Protein AF-A0A820JGH4-F1 (afdb_monomer)

Nearest PDB structures (foldseek):
  3akh-assembly1_A  TM=4.591E-01  e=1.236E-01  Streptomyces avermitilis MA-4680 = NBRC 14893
  3k1u-assembly1_A  TM=4.840E-01  e=1.624E-01  Clostridium acetobutylicum
  7moa-assembly1_E  TM=3.844E-01  e=4.337E-01  Homo sapiens
  6i04-assembly1_A  TM=4.217E-01  e=6.355E-01  Homo sapiens

Foldseek 3Di:
DEQAPQVCFDWDQDQQFTWTANPVVRDIHGDDDPDPARFDAWEDDHQKIKTKGDDDDPVPPPDPLWAIKIWIFGNPDDRDTDDMDTPPLQPGSQKDWLYWYDAPQWIKTWMWHPDPPVLQDIWIKIFTAHPVRSDTPDMDIDPPVDHNPFPWRWYWDAPHNPDIDIDTHGDD

Radius of gyration: 16.29 Å; Cα contacts (8 Å, |Δi|>4): 381; chains: 1; bounding box: 45×35×46 Å

Mean predicted aligned error: 7.43 Å

Structure (mmCIF, N/CA/C/O backbone):
data_AF-A0A820JGH4-F1
#
_entry.id   AF-A0A820JGH4-F1
#
loop_
_atom_site.group_PDB
_atom_site.id
_atom_site.type_symbol
_atom_site.label_atom_id
_atom_site.label_alt_id
_atom_site.label_comp_id
_atom_site.label_asym_id
_atom_site.label_entity_id
_atom_site.label_seq_id
_atom_site.pdbx_PDB_ins_code
_atom_site.Cartn_x
_atom_site.Cartn_y
_atom_site.Cartn_z
_atom_site.occupancy
_atom_site.B_iso_or_equiv
_atom_site.auth_seq_id
_atom_site.auth_comp_id
_atom_site.auth_asym_id
_atom_site.auth_atom_id
_atom_site.pdbx_PDB_model_num
ATOM 1 N N . MET A 1 1 ? -4.879 7.777 0.728 1.00 89.12 1 MET A N 1
ATOM 2 C CA . MET A 1 1 ? -6.059 7.560 1.584 1.00 89.12 1 MET A CA 1
ATOM 3 C C . MET A 1 1 ? -6.454 6.112 1.413 1.00 89.12 1 MET A C 1
ATOM 5 O O . MET A 1 1 ? -6.423 5.653 0.281 1.00 89.12 1 MET A O 1
ATOM 9 N N . CYS A 1 2 ? -6.804 5.424 2.492 1.00 91.75 2 CYS A N 1
ATOM 10 C CA . CYS A 1 2 ? -7.389 4.085 2.448 1.00 91.75 2 CYS A CA 1
ATOM 11 C C . CYS A 1 2 ? -8.454 3.948 3.542 1.00 91.75 2 CYS A C 1
ATOM 13 O O . CYS A 1 2 ? -8.432 4.695 4.521 1.00 91.75 2 CYS A O 1
ATOM 15 N N . TRP A 1 3 ? -9.396 3.027 3.364 1.00 92.88 3 TRP A N 1
ATOM 16 C CA . TRP A 1 3 ? -10.391 2.681 4.378 1.00 92.88 3 TRP A CA 1
ATOM 17 C C . TRP A 1 3 ? -9.837 1.614 5.325 1.00 92.88 3 TRP A C 1
ATOM 19 O O . TRP A 1 3 ? -9.206 0.666 4.864 1.00 92.88 3 TRP A O 1
ATOM 29 N N . SER A 1 4 ? -10.083 1.743 6.630 1.00 92.50 4 SER A N 1
ATOM 30 C CA . SER A 1 4 ? -9.751 0.714 7.615 1.00 92.50 4 SER A CA 1
ATOM 31 C C . SER A 1 4 ? -11.010 0.135 8.241 1.00 92.50 4 SER A C 1
ATOM 33 O O . SER A 1 4 ? -11.617 0.748 9.117 1.00 92.50 4 SER A O 1
ATOM 35 N N . SER A 1 5 ? -11.347 -1.099 7.869 1.00 91.31 5 SER A N 1
ATOM 36 C CA . SER A 1 5 ? -12.457 -1.835 8.486 1.00 91.31 5 SER A CA 1
ATOM 37 C C . SER A 1 5 ? -12.213 -2.132 9.969 1.00 91.31 5 SER A C 1
ATOM 39 O O . SER A 1 5 ? -13.161 -2.214 10.739 1.00 91.31 5 SER A O 1
ATOM 41 N N . ALA A 1 6 ? -10.949 -2.266 10.388 1.00 91.69 6 ALA A N 1
ATOM 42 C CA . ALA A 1 6 ? -10.594 -2.493 11.789 1.00 91.69 6 ALA A CA 1
ATOM 43 C C . ALA A 1 6 ? -10.871 -1.273 12.680 1.00 91.69 6 ALA A C 1
ATOM 45 O O . ALA A 1 6 ? -11.137 -1.434 13.870 1.00 91.69 6 ALA A O 1
ATOM 46 N N . LEU A 1 7 ? -10.784 -0.065 12.120 1.00 91.25 7 LEU A N 1
ATOM 47 C CA . LEU A 1 7 ? -11.044 1.175 12.845 1.00 91.25 7 LEU A CA 1
ATOM 48 C C . LEU A 1 7 ? -12.431 1.762 12.550 1.00 91.25 7 LEU A C 1
ATOM 50 O O . LEU A 1 7 ? -12.866 2.596 13.329 1.00 91.25 7 LEU A O 1
ATOM 54 N N . ASP A 1 8 ? -13.120 1.350 11.479 1.00 92.56 8 ASP A N 1
ATOM 55 C CA . ASP A 1 8 ? -14.325 2.012 10.929 1.00 92.56 8 ASP A CA 1
ATOM 56 C C . ASP A 1 8 ? -14.051 3.480 10.537 1.00 92.56 8 ASP A C 1
ATOM 58 O O . ASP A 1 8 ? -14.863 4.367 10.778 1.00 92.56 8 ASP A O 1
ATOM 62 N N . HIS A 1 9 ? -12.851 3.755 10.005 1.00 94.12 9 HIS A N 1
ATOM 63 C CA . HIS A 1 9 ? -12.386 5.106 9.660 1.00 94.12 9 HIS A CA 1
ATOM 64 C C . HIS A 1 9 ? -11.560 5.109 8.371 1.00 94.12 9 HIS A C 1
ATOM 66 O O . HIS A 1 9 ? -10.841 4.152 8.059 1.00 94.12 9 HIS A O 1
ATOM 72 N N . PHE A 1 10 ? -11.560 6.244 7.671 1.00 94.38 10 PHE A N 1
ATOM 73 C CA . PHE A 1 10 ? -10.562 6.511 6.640 1.00 94.38 10 PHE A CA 1
ATOM 74 C C . PHE A 1 10 ? -9.231 6.910 7.272 1.00 94.38 10 PHE A C 1
ATOM 76 O O . PHE A 1 10 ? -9.177 7.721 8.194 1.00 94.38 10 PHE A O 1
ATOM 83 N N . ILE A 1 11 ? -8.140 6.390 6.717 1.00 93.38 11 ILE A N 1
ATOM 84 C CA . ILE A 1 11 ? -6.779 6.813 7.028 1.00 93.38 11 ILE A CA 1
ATOM 85 C C . ILE A 1 11 ? -6.296 7.714 5.895 1.00 93.38 11 ILE A C 1
ATOM 87 O O . ILE A 1 11 ? -6.133 7.291 4.742 1.00 93.38 11 ILE A O 1
ATOM 91 N N . VAL A 1 12 ? -6.041 8.975 6.225 1.00 92.38 12 VAL A N 1
ATOM 92 C CA . VAL A 1 12 ? -5.596 10.003 5.283 1.00 92.38 12 VAL A CA 1
ATOM 93 C C . VAL A 1 12 ? -4.156 10.387 5.591 1.00 92.38 12 VAL A C 1
ATOM 95 O O . VAL A 1 12 ? -3.807 10.660 6.737 1.00 92.38 12 VAL A O 1
ATOM 98 N N . ILE A 1 13 ? -3.321 10.428 4.551 1.00 89.06 13 ILE A N 1
ATOM 99 C CA . ILE A 1 13 ? -1.991 11.033 4.628 1.00 89.06 13 ILE A CA 1
ATOM 100 C C . ILE A 1 13 ? -2.102 12.465 4.124 1.00 89.06 13 ILE A C 1
ATOM 102 O O . ILE A 1 13 ? -2.485 12.686 2.977 1.00 89.06 13 ILE A O 1
ATOM 106 N N . MET A 1 14 ? -1.730 13.426 4.961 1.00 85.62 14 MET A N 1
ATOM 107 C CA . MET A 1 14 ? -1.639 14.835 4.592 1.00 85.62 14 MET A CA 1
ATOM 108 C C . MET A 1 14 ? -0.362 15.419 5.192 1.00 85.62 14 MET A C 1
ATOM 110 O O . MET A 1 14 ? -0.119 15.270 6.385 1.00 85.62 14 MET A O 1
ATOM 114 N N . ASN A 1 15 ? 0.474 16.067 4.375 1.00 81.06 15 ASN A N 1
ATOM 115 C CA . ASN A 1 15 ? 1.761 16.635 4.808 1.00 81.06 15 ASN A CA 1
ATOM 116 C C . ASN A 1 15 ? 2.639 15.634 5.589 1.00 81.06 15 ASN A C 1
ATOM 118 O O . ASN A 1 15 ? 3.177 15.965 6.645 1.00 81.06 15 ASN A O 1
ATOM 122 N N . CYS A 1 16 ? 2.750 14.396 5.087 1.00 79.44 16 CYS A N 1
ATOM 123 C CA . CYS A 1 16 ? 3.485 13.289 5.721 1.00 79.44 16 CYS A CA 1
ATOM 124 C C . CYS A 1 16 ? 2.989 12.901 7.127 1.00 79.44 16 CYS A C 1
ATOM 126 O O . CYS A 1 16 ? 3.728 12.302 7.904 1.00 79.44 16 CYS A O 1
ATOM 128 N N . ARG A 1 17 ? 1.746 13.246 7.471 1.00 85.31 17 ARG A N 1
ATOM 129 C CA . ARG A 1 17 ? 1.098 12.902 8.739 1.00 85.31 17 ARG A CA 1
ATOM 130 C C . ARG A 1 17 ? -0.140 12.058 8.488 1.00 85.31 17 ARG A C 1
ATOM 132 O O . ARG A 1 17 ? -0.812 12.243 7.474 1.00 85.31 17 ARG A O 1
ATOM 139 N N . LEU A 1 18 ? -0.430 11.160 9.422 1.00 89.69 18 LEU A N 1
ATOM 140 C CA . LEU A 1 18 ? -1.591 10.282 9.377 1.00 89.69 18 LEU A CA 1
ATOM 141 C C . LEU A 1 18 ? -2.745 10.883 10.175 1.00 89.69 18 LEU A C 1
ATOM 143 O O . LEU A 1 18 ? -2.568 11.345 11.303 1.00 89.69 18 LEU A O 1
ATOM 147 N N . PHE A 1 19 ? -3.931 10.835 9.589 1.00 91.88 19 PHE A N 1
ATOM 148 C CA . PHE A 1 19 ? -5.174 11.274 10.201 1.00 91.88 19 PHE A CA 1
ATOM 149 C C . PHE A 1 19 ? -6.226 10.182 10.062 1.00 91.88 19 PHE A C 1
ATOM 151 O O . PHE A 1 19 ? -6.283 9.505 9.034 1.00 91.88 19 PHE A O 1
ATOM 158 N N . LEU A 1 20 ? -7.048 10.033 11.092 1.00 93.69 20 LEU A N 1
ATOM 159 C CA . LEU A 1 20 ? -8.281 9.265 11.054 1.00 93.69 20 LEU A CA 1
ATOM 160 C C . LEU A 1 20 ? -9.425 10.211 10.731 1.00 93.69 20 LEU A C 1
ATOM 162 O O . LEU A 1 20 ? -9.531 11.276 11.334 1.00 93.69 20 LEU A O 1
ATOM 166 N N . VAL A 1 21 ? -10.255 9.823 9.774 1.00 95.06 21 VAL A N 1
ATOM 167 C CA . VAL A 1 21 ? -11.455 10.563 9.402 1.00 95.06 21 VAL A CA 1
ATOM 168 C C . VAL A 1 21 ? -12.653 9.658 9.625 1.00 95.06 21 VAL A C 1
ATOM 170 O O . VAL A 1 21 ? -12.761 8.601 8.999 1.00 95.06 21 VAL A O 1
ATOM 173 N N . ASP A 1 22 ? -13.525 10.075 10.537 1.00 93.94 22 ASP A N 1
ATOM 174 C CA . ASP A 1 22 ? -14.832 9.460 10.748 1.00 93.94 22 ASP A CA 1
ATOM 175 C C . ASP A 1 22 ? -15.792 10.041 9.710 1.00 93.94 22 ASP A C 1
ATOM 177 O O . ASP A 1 22 ? -16.068 11.241 9.706 1.00 93.94 22 ASP A O 1
ATOM 181 N N . GLU A 1 23 ? -16.301 9.198 8.818 1.00 91.88 23 GLU A N 1
ATOM 182 C CA . GLU A 1 23 ? -17.224 9.624 7.767 1.00 91.88 23 GLU A CA 1
ATOM 183 C C . GLU A 1 23 ? -18.568 10.114 8.326 1.00 91.88 23 GLU A C 1
ATOM 185 O O . GLU A 1 23 ? -19.175 11.032 7.776 1.00 91.88 23 GLU A O 1
ATOM 190 N N . ARG A 1 24 ? -19.047 9.538 9.434 1.00 92.69 24 ARG A N 1
ATOM 191 C CA . ARG A 1 24 ? -20.373 9.852 9.986 1.00 92.69 24 ARG A CA 1
ATOM 192 C C . ARG A 1 24 ? -20.379 11.202 10.677 1.00 92.69 24 ARG A C 1
ATOM 194 O O . ARG A 1 24 ? -21.353 11.945 10.579 1.00 92.69 24 ARG A O 1
ATOM 201 N N . THR A 1 25 ? -19.306 11.499 11.402 1.00 94.50 25 THR A N 1
ATOM 202 C CA . THR A 1 25 ? -19.182 12.748 12.161 1.00 94.50 25 THR A CA 1
ATOM 203 C C . THR A 1 25 ? -18.383 13.815 11.420 1.00 94.50 25 THR A C 1
ATOM 205 O O . THR A 1 25 ? -18.394 14.973 11.837 1.00 94.50 25 THR A O 1
ATOM 208 N N . MET A 1 26 ? -17.708 13.449 10.322 1.00 92.12 26 MET A N 1
ATOM 209 C CA . MET A 1 26 ? -16.742 14.287 9.602 1.00 92.12 26 MET A CA 1
ATOM 210 C C . MET A 1 26 ? -15.635 14.828 10.519 1.00 92.12 26 MET A C 1
ATOM 212 O O . MET A 1 26 ? -15.064 15.894 10.275 1.00 92.12 26 MET A O 1
ATOM 216 N N . THR A 1 27 ? -15.337 14.107 11.603 1.00 94.62 27 THR A N 1
ATOM 217 C CA . THR A 1 27 ? -14.275 14.479 12.537 1.00 94.62 27 THR A CA 1
ATOM 218 C C . THR A 1 27 ? -12.932 13.962 12.044 1.00 94.62 27 THR A C 1
ATOM 220 O O . THR A 1 27 ? -12.838 12.917 11.400 1.00 94.62 27 THR A O 1
ATOM 223 N N . ILE A 1 28 ? -11.883 14.736 12.324 1.00 94.00 28 ILE A N 1
ATOM 224 C CA . ILE A 1 28 ? -10.514 14.423 11.924 1.00 94.00 28 ILE A CA 1
ATOM 225 C C . ILE A 1 28 ? -9.671 14.325 13.190 1.00 94.00 28 ILE A C 1
ATOM 227 O O . ILE A 1 28 ? -9.481 15.316 13.896 1.00 94.00 28 ILE A O 1
ATOM 231 N N . GLU A 1 29 ? -9.143 13.138 13.460 1.00 93.25 29 GLU A N 1
ATOM 232 C CA . GLU A 1 29 ? -8.225 12.880 14.565 1.00 93.25 29 GLU A CA 1
ATOM 233 C C . GLU A 1 29 ? -6.807 12.692 14.024 1.00 93.25 29 GLU A C 1
ATOM 235 O O . GLU A 1 29 ? -6.575 12.007 13.028 1.00 93.25 29 GLU A O 1
ATOM 240 N N . TYR A 1 30 ? -5.823 13.289 14.691 1.00 89.62 30 TYR A N 1
ATOM 241 C CA . TYR A 1 30 ? -4.425 13.024 14.384 1.00 89.62 30 TYR A CA 1
ATOM 242 C C . TYR A 1 30 ? -4.013 11.642 14.899 1.00 89.62 30 TYR A C 1
ATOM 244 O O . TYR A 1 30 ? -4.095 11.356 16.094 1.00 89.62 30 TYR A O 1
ATOM 252 N N . MET A 1 31 ? -3.495 10.794 14.011 1.00 85.88 31 MET A N 1
ATOM 253 C CA . MET A 1 31 ? -2.951 9.507 14.415 1.00 85.88 31 MET A CA 1
ATOM 254 C C . MET A 1 31 ? -1.514 9.703 14.903 1.00 85.88 31 MET A C 1
ATOM 256 O O . MET A 1 31 ? -0.582 9.868 14.116 1.00 85.88 31 MET A O 1
ATOM 260 N N . HIS A 1 32 ? -1.323 9.649 16.221 1.00 78.19 32 HIS A N 1
ATOM 261 C CA . HIS A 1 32 ? 0.014 9.620 16.806 1.00 78.19 32 HIS A CA 1
ATOM 262 C C . HIS A 1 32 ? 0.750 8.348 16.373 1.00 78.19 32 HIS A C 1
ATOM 264 O O . HIS A 1 32 ? 0.461 7.252 16.853 1.00 78.19 32 HIS A O 1
ATOM 270 N N . THR A 1 33 ? 1.715 8.504 15.472 1.00 71.75 33 THR A N 1
ATOM 271 C CA . THR A 1 33 ? 2.615 7.433 15.044 1.00 71.75 33 THR A CA 1
ATOM 272 C C . THR A 1 33 ? 4.060 7.839 15.279 1.00 71.75 33 THR A C 1
ATOM 274 O O . THR A 1 33 ? 4.441 8.958 14.941 1.00 71.75 33 THR A O 1
ATOM 277 N N . ASN A 1 34 ? 4.894 6.917 15.759 1.00 67.81 34 ASN A N 1
ATOM 278 C CA . ASN A 1 34 ? 6.343 7.127 15.896 1.00 67.81 34 ASN A CA 1
ATOM 279 C C . ASN A 1 34 ? 7.092 7.000 14.552 1.00 67.81 34 ASN A C 1
ATOM 281 O O . ASN A 1 34 ? 8.254 6.601 14.510 1.00 67.81 34 ASN A O 1
ATOM 285 N N . ILE A 1 35 ? 6.423 7.300 13.438 1.00 68.44 35 ILE A N 1
ATOM 286 C CA . ILE A 1 35 ? 7.013 7.240 12.105 1.00 68.44 35 ILE A CA 1
ATOM 287 C C . ILE A 1 35 ? 7.794 8.526 11.882 1.00 68.44 35 ILE A C 1
ATOM 289 O O . ILE A 1 35 ? 7.217 9.596 11.724 1.00 68.44 35 ILE A O 1
ATOM 293 N N . ALA A 1 36 ? 9.119 8.417 11.863 1.00 56.94 36 ALA A N 1
ATOM 294 C CA . ALA A 1 36 ? 10.004 9.543 11.571 1.00 56.94 36 ALA A CA 1
ATOM 295 C C . ALA A 1 36 ? 10.065 9.895 10.069 1.00 56.94 36 ALA A C 1
ATOM 297 O O . ALA A 1 36 ? 10.691 10.882 9.691 1.00 56.94 36 ALA A O 1
ATOM 298 N N . GLN A 1 37 ? 9.466 9.067 9.210 1.00 70.06 37 GLN A N 1
ATOM 299 C CA . GLN A 1 37 ? 9.690 9.051 7.765 1.00 70.06 37 GLN A CA 1
ATOM 300 C C . GLN A 1 37 ? 8.538 9.690 6.977 1.00 70.06 37 GLN A C 1
ATOM 302 O O . GLN A 1 37 ? 7.369 9.612 7.362 1.00 70.06 37 GLN A O 1
ATOM 307 N N . GLN A 1 38 ? 8.871 10.308 5.841 1.00 76.75 38 GLN A N 1
ATOM 308 C CA . GLN A 1 38 ? 7.906 10.953 4.951 1.00 76.75 38 GLN A CA 1
ATOM 309 C C . GLN A 1 38 ? 7.097 9.899 4.186 1.00 76.75 38 GLN A C 1
ATOM 311 O O . GLN A 1 38 ? 7.512 9.404 3.140 1.00 76.75 38 GLN A O 1
ATOM 316 N N . CYS A 1 39 ? 5.933 9.534 4.720 1.00 82.69 39 CYS A N 1
ATOM 317 C CA . CYS A 1 39 ? 5.015 8.625 4.040 1.00 82.69 39 CYS A CA 1
ATOM 318 C C . CYS A 1 39 ? 4.170 9.395 3.024 1.00 82.69 39 CYS A C 1
ATOM 320 O O . CYS A 1 39 ? 3.635 10.458 3.342 1.00 82.69 39 CYS A O 1
ATOM 322 N N . ILE A 1 40 ? 4.025 8.845 1.819 1.00 85.81 40 ILE A N 1
ATOM 323 C CA . ILE A 1 40 ? 3.297 9.493 0.717 1.00 85.81 40 ILE A CA 1
ATOM 324 C C . ILE A 1 40 ? 2.014 8.759 0.332 1.00 85.81 40 ILE A C 1
ATOM 326 O O . ILE A 1 40 ? 1.059 9.395 -0.110 1.00 85.81 40 ILE A O 1
ATOM 330 N N . LYS A 1 41 ? 1.966 7.435 0.514 1.00 90.56 41 LYS A N 1
ATOM 331 C CA . LYS A 1 41 ? 0.814 6.587 0.177 1.00 90.56 41 LYS A CA 1
ATOM 332 C C . LYS A 1 41 ? 0.578 5.542 1.260 1.00 90.56 41 LYS A C 1
ATOM 334 O O . LYS A 1 41 ? 1.488 5.218 2.022 1.00 90.56 41 LYS A O 1
ATOM 339 N N . CYS A 1 42 ? -0.648 5.034 1.327 1.00 92.56 42 CYS A N 1
ATOM 340 C CA . CYS A 1 42 ? -1.033 4.000 2.275 1.00 92.56 42 CYS A CA 1
ATOM 341 C C . CYS A 1 42 ? -2.039 3.020 1.680 1.00 92.56 42 CYS A C 1
ATOM 343 O O . CYS A 1 4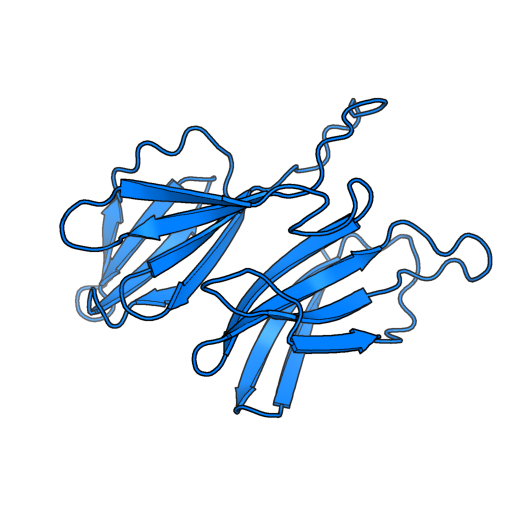2 ? -2.904 3.430 0.909 1.00 92.56 42 CYS A O 1
ATOM 345 N N . ALA A 1 43 ? -1.960 1.772 2.133 1.00 94.56 43 ALA A N 1
ATOM 346 C CA . ALA A 1 43 ? -2.984 0.752 1.961 1.00 94.56 43 ALA A CA 1
ATOM 347 C C . ALA A 1 43 ? -3.305 0.129 3.321 1.00 94.56 43 ALA A C 1
ATOM 349 O O . ALA A 1 43 ? -2.418 -0.018 4.162 1.00 94.56 43 ALA A O 1
ATOM 350 N N . CYS A 1 44 ? -4.561 -0.238 3.539 1.00 93.75 44 CYS A N 1
ATOM 351 C CA . CYS A 1 44 ? -4.988 -0.923 4.750 1.00 93.75 44 CYS A CA 1
ATOM 352 C C . CYS A 1 44 ? -5.485 -2.311 4.370 1.00 93.75 44 CYS A C 1
ATOM 354 O O . CYS A 1 44 ? -6.292 -2.437 3.456 1.00 93.75 44 CYS A O 1
ATOM 356 N N . LEU A 1 45 ? -5.018 -3.323 5.092 1.00 92.62 45 LEU A N 1
ATOM 357 C CA . LEU A 1 45 ? -5.483 -4.697 4.968 1.00 92.62 45 LEU A CA 1
ATOM 358 C C . LEU A 1 45 ? -5.699 -5.245 6.376 1.00 92.62 45 LEU A C 1
ATOM 360 O O . LEU A 1 45 ? -4.759 -5.334 7.168 1.00 92.62 45 LEU A O 1
ATOM 364 N N . ASP A 1 46 ? -6.945 -5.584 6.689 1.00 90.19 46 ASP A N 1
ATOM 365 C CA . ASP A 1 46 ? -7.384 -6.004 8.019 1.00 90.19 46 ASP A CA 1
ATOM 366 C C . ASP A 1 46 ? -6.948 -5.007 9.111 1.00 90.19 46 ASP A C 1
ATOM 368 O O . ASP A 1 46 ? -7.342 -3.839 9.107 1.00 90.19 46 ASP A O 1
ATOM 372 N N . THR A 1 47 ? -6.113 -5.457 10.051 1.00 92.00 47 THR A N 1
ATOM 373 C CA . THR A 1 47 ? -5.554 -4.643 11.137 1.00 92.00 47 THR A CA 1
ATOM 374 C C . THR A 1 47 ? -4.192 -4.045 10.792 1.00 92.00 47 THR A C 1
ATOM 376 O O . THR A 1 47 ? -3.549 -3.465 11.664 1.00 92.00 47 THR A O 1
ATOM 379 N N . LYS A 1 48 ? -3.717 -4.200 9.554 1.00 93.00 48 LYS A N 1
ATOM 380 C CA . LYS A 1 48 ? -2.392 -3.765 9.115 1.00 93.00 48 LYS A CA 1
ATOM 381 C C . LYS A 1 48 ? -2.493 -2.542 8.217 1.00 93.00 48 LYS A C 1
ATOM 383 O O . LYS A 1 48 ? -3.291 -2.493 7.285 1.00 93.00 48 LYS A O 1
ATOM 388 N N . LEU A 1 49 ? -1.624 -1.575 8.471 1.00 93.56 49 LEU A N 1
ATOM 389 C CA . LEU A 1 49 ? -1.438 -0.389 7.651 1.00 93.56 49 LEU A CA 1
ATOM 390 C C . LEU A 1 49 ? -0.080 -0.473 6.963 1.00 93.56 49 LEU A C 1
ATOM 392 O O . LEU A 1 49 ? 0.956 -0.536 7.619 1.00 93.56 49 LEU A O 1
ATOM 396 N N . PHE A 1 50 ? -0.091 -0.437 5.641 1.00 94.31 50 PHE A N 1
ATOM 397 C CA . PHE A 1 50 ? 1.099 -0.385 4.810 1.00 94.31 50 PHE A CA 1
ATOM 398 C C . PHE A 1 50 ? 1.328 1.052 4.382 1.00 94.31 50 PHE A C 1
ATOM 400 O O . PHE A 1 50 ? 0.430 1.686 3.831 1.00 94.31 50 PHE A O 1
ATOM 407 N N . LEU A 1 51 ? 2.524 1.567 4.630 1.00 92.50 51 LEU A N 1
ATOM 408 C CA . LEU A 1 51 ? 2.906 2.935 4.316 1.00 92.50 51 LEU A CA 1
ATOM 409 C C . LEU A 1 51 ? 4.060 2.929 3.336 1.00 92.50 51 LEU A C 1
ATOM 411 O O . LEU A 1 51 ? 5.081 2.299 3.584 1.00 92.50 51 LEU A O 1
ATOM 415 N N . LEU A 1 52 ? 3.901 3.654 2.240 1.00 91.25 52 LEU A N 1
ATOM 416 C CA . LEU A 1 52 ? 4.969 3.884 1.285 1.00 91.25 52 LEU A CA 1
ATOM 417 C C . LEU A 1 52 ? 5.774 5.110 1.718 1.00 91.25 52 LEU A C 1
ATOM 419 O O . LEU A 1 52 ? 5.236 6.223 1.744 1.00 91.25 52 LEU A O 1
ATOM 423 N N . GLU A 1 53 ? 7.055 4.908 2.015 1.00 86.44 53 GLU A N 1
ATOM 424 C CA . GLU A 1 53 ? 8.016 5.991 2.208 1.00 86.44 53 GLU A CA 1
ATOM 425 C C . GLU A 1 53 ? 8.332 6.617 0.846 1.00 86.44 53 GLU A C 1
ATOM 427 O O . GLU A 1 53 ? 8.759 5.938 -0.092 1.00 86.44 53 GLU A O 1
ATOM 432 N N . GLY A 1 54 ? 8.094 7.921 0.727 1.00 70.06 54 GLY A N 1
ATOM 433 C CA . GLY A 1 54 ? 8.388 8.671 -0.482 1.00 70.06 54 GLY A CA 1
ATOM 434 C C . GLY A 1 54 ? 9.727 9.379 -0.384 1.00 70.06 54 GLY A C 1
ATOM 435 O O . GLY A 1 54 ? 9.976 10.121 0.563 1.00 70.06 54 GLY A O 1
ATOM 436 N N . HIS A 1 55 ? 10.553 9.234 -1.416 1.00 61.00 55 HIS A N 1
ATOM 437 C CA . HIS A 1 55 ? 11.651 10.157 -1.681 1.00 61.00 55 HIS A CA 1
ATOM 438 C C . HIS A 1 55 ? 11.160 11.168 -2.723 1.00 61.00 55 HIS A C 1
ATOM 440 O O . HIS A 1 55 ? 11.234 10.921 -3.924 1.00 61.00 55 HIS A O 1
ATOM 446 N N . TRP A 1 56 ? 10.577 12.291 -2.285 1.00 50.88 56 TRP A N 1
ATOM 447 C CA . TRP A 1 56 ? 10.278 13.376 -3.223 1.00 50.88 56 TRP A CA 1
ATOM 448 C C . TRP A 1 56 ? 11.596 13.958 -3.725 1.00 50.88 56 TRP A C 1
ATOM 450 O O . TRP A 1 56 ? 12.503 14.176 -2.925 1.00 50.88 56 TRP A O 1
ATOM 460 N N . ARG A 1 57 ? 11.683 14.194 -5.039 1.00 45.91 57 ARG A N 1
ATOM 461 C CA . ARG A 1 57 ? 12.794 14.841 -5.750 1.00 45.91 57 ARG A CA 1
ATOM 462 C C . ARG A 1 57 ? 13.468 15.938 -4.917 1.00 45.91 57 ARG A C 1
ATOM 464 O O . ARG A 1 57 ? 13.095 17.106 -4.997 1.00 45.91 57 ARG A O 1
ATOM 471 N N . SER A 1 58 ? 14.506 15.587 -4.171 1.00 39.56 58 SER A N 1
ATOM 472 C CA . SER A 1 58 ? 15.593 16.522 -3.946 1.00 39.56 58 SER A CA 1
ATOM 473 C C . SER A 1 58 ? 16.475 16.373 -5.174 1.00 39.56 58 SER A C 1
ATOM 475 O O . SER A 1 58 ? 17.005 15.300 -5.460 1.00 39.56 58 SER A O 1
ATOM 477 N N . SER A 1 59 ? 16.599 17.461 -5.922 1.00 40.62 59 SER A N 1
ATOM 478 C CA . SER A 1 59 ? 17.557 17.641 -7.014 1.00 40.62 59 SER A CA 1
ATOM 479 C C . SER A 1 59 ? 19.019 17.418 -6.598 1.00 40.62 59 SER A C 1
ATOM 481 O O . SER A 1 59 ? 19.903 17.507 -7.442 1.00 40.62 59 SER A O 1
ATOM 483 N N . ASP A 1 60 ? 19.274 17.097 -5.328 1.00 40.03 60 ASP A N 1
ATOM 484 C CA . ASP A 1 60 ? 20.596 16.874 -4.751 1.00 40.03 60 ASP A CA 1
ATOM 485 C C . ASP A 1 60 ? 20.922 15.374 -4.610 1.00 40.03 60 ASP A C 1
ATOM 487 O O . ASP A 1 60 ? 21.993 15.005 -4.132 1.00 40.03 60 ASP A O 1
ATOM 491 N N . TYR A 1 61 ? 20.030 14.481 -5.060 1.00 44.38 61 TYR A N 1
ATOM 492 C CA . TYR A 1 61 ? 20.202 13.023 -5.012 1.00 44.38 61 TYR A CA 1
ATOM 493 C C . TYR A 1 61 ? 21.081 12.488 -6.161 1.00 44.38 61 TYR A C 1
ATOM 495 O O . TYR A 1 61 ? 20.753 11.513 -6.831 1.00 44.38 61 TYR A O 1
ATOM 503 N N . VAL A 1 62 ? 22.260 13.077 -6.363 1.00 37.41 62 VAL A N 1
ATOM 504 C CA . VAL A 1 62 ? 23.363 12.371 -7.030 1.00 37.41 62 VAL A CA 1
ATOM 505 C C . VAL A 1 62 ? 24.071 11.544 -5.953 1.00 37.41 62 VAL A C 1
ATOM 507 O O . VAL A 1 62 ? 25.001 12.016 -5.309 1.00 37.41 62 VAL A O 1
ATOM 510 N N . GLY A 1 63 ? 23.601 10.312 -5.713 1.00 42.69 63 GLY A N 1
ATOM 511 C CA . GLY A 1 63 ? 24.333 9.325 -4.897 1.00 42.69 63 GLY A CA 1
ATOM 512 C C . GLY A 1 63 ? 23.556 8.582 -3.805 1.00 42.69 63 GLY A C 1
ATOM 513 O O . GLY A 1 63 ? 24.109 7.672 -3.184 1.00 42.69 63 GLY A O 1
ATOM 514 N N . CYS A 1 64 ? 22.286 8.896 -3.566 1.00 45.97 64 CYS A N 1
ATOM 515 C CA . CYS A 1 64 ? 21.487 8.167 -2.582 1.00 45.97 64 CYS A CA 1
ATOM 516 C C . CYS A 1 64 ? 20.836 6.927 -3.209 1.00 45.97 64 CYS A C 1
ATOM 518 O O . CYS A 1 64 ? 19.742 6.980 -3.754 1.00 45.97 64 CYS A O 1
ATOM 520 N N . LYS A 1 65 ? 21.511 5.784 -3.066 1.00 55.72 65 LYS A N 1
ATOM 521 C CA . LYS A 1 65 ? 21.085 4.445 -3.522 1.00 55.72 65 LYS A CA 1
ATOM 522 C C . LYS A 1 65 ? 19.906 3.839 -2.735 1.00 55.72 65 LYS A C 1
ATOM 524 O O . LYS A 1 65 ? 19.799 2.615 -2.641 1.00 55.72 65 LYS A O 1
ATOM 529 N N . LYS A 1 66 ? 19.074 4.647 -2.069 1.00 67.44 66 LYS A N 1
ATOM 530 C CA . LYS A 1 66 ? 17.971 4.127 -1.248 1.00 67.44 66 LYS A CA 1
ATOM 531 C C . LYS A 1 66 ? 16.702 4.106 -2.101 1.00 67.44 66 LYS A C 1
ATOM 533 O O . LYS A 1 66 ? 16.069 5.137 -2.284 1.00 67.44 66 LYS A O 1
ATOM 538 N N . GLY A 1 67 ? 16.367 2.930 -2.631 1.00 73.06 67 GLY A N 1
ATOM 539 C CA . GLY A 1 67 ? 15.065 2.695 -3.258 1.00 73.06 67 GLY A CA 1
ATOM 540 C C . GLY A 1 67 ? 13.913 2.842 -2.258 1.00 73.06 67 GLY A C 1
ATOM 541 O O . GLY A 1 67 ? 14.155 2.844 -1.044 1.00 73.06 67 GLY A O 1
ATOM 542 N N . PRO A 1 68 ? 12.665 2.929 -2.742 1.00 84.44 68 PRO A N 1
ATOM 543 C CA . PRO A 1 68 ? 11.498 3.151 -1.898 1.00 84.44 68 PRO A CA 1
ATOM 544 C C . PRO A 1 68 ? 11.336 2.031 -0.869 1.00 84.44 68 PRO A C 1
ATOM 546 O O . PRO A 1 68 ? 11.644 0.861 -1.131 1.00 84.44 68 PRO A O 1
ATOM 549 N N . SER A 1 69 ? 10.842 2.394 0.311 1.00 90.19 69 SER A N 1
ATOM 550 C CA . SER A 1 69 ? 10.562 1.457 1.395 1.00 90.19 69 SER A CA 1
ATOM 551 C C . SER A 1 69 ? 9.062 1.383 1.669 1.00 90.19 69 SER A C 1
ATOM 553 O O . SER A 1 69 ? 8.319 2.340 1.440 1.00 90.19 69 SER A O 1
ATOM 555 N N . ILE A 1 70 ? 8.605 0.220 2.126 1.00 93.31 70 ILE A N 1
ATOM 556 C CA . ILE A 1 70 ? 7.232 0.020 2.583 1.00 93.31 70 ILE A CA 1
ATOM 557 C C . ILE A 1 70 ? 7.279 -0.428 4.030 1.00 93.31 70 ILE A C 1
ATOM 559 O O . ILE A 1 70 ? 8.005 -1.353 4.387 1.00 93.31 70 ILE A O 1
ATOM 563 N N . ILE A 1 71 ? 6.487 0.230 4.859 1.00 92.44 71 ILE A N 1
ATOM 564 C CA . ILE A 1 71 ? 6.455 0.021 6.293 1.00 92.44 71 ILE A CA 1
ATOM 565 C C . ILE A 1 71 ? 5.123 -0.620 6.667 1.00 92.44 71 ILE A C 1
ATOM 567 O O . ILE A 1 71 ? 4.071 -0.092 6.320 1.00 92.44 71 ILE A O 1
ATOM 571 N N . GLU A 1 72 ? 5.158 -1.743 7.380 1.00 93.00 72 GLU A N 1
ATOM 572 C CA . GLU A 1 72 ? 3.972 -2.373 7.962 1.00 93.00 72 GLU A CA 1
ATOM 573 C C . GLU A 1 72 ? 3.796 -1.905 9.408 1.00 93.00 72 GLU A C 1
ATOM 575 O O . GLU A 1 72 ? 4.671 -2.099 10.256 1.00 93.00 72 GLU A O 1
ATOM 580 N N . PHE A 1 73 ? 2.631 -1.338 9.690 1.00 89.31 73 PHE A N 1
ATOM 581 C CA . PHE A 1 73 ? 2.161 -0.961 11.013 1.00 89.31 73 PHE A CA 1
ATOM 582 C C . PHE A 1 73 ? 0.992 -1.833 11.426 1.00 89.31 73 PHE A C 1
ATOM 584 O O . PHE A 1 73 ? 0.115 -2.138 10.622 1.00 89.31 73 PHE A O 1
ATOM 591 N N . ASN A 1 74 ? 0.935 -2.168 12.708 1.00 89.75 74 ASN A N 1
ATOM 592 C CA . ASN A 1 74 ? -0.304 -2.649 13.290 1.00 89.75 74 ASN A CA 1
ATOM 593 C C . ASN A 1 74 ? -1.190 -1.452 13.641 1.00 89.75 74 ASN A C 1
ATOM 595 O O . ASN A 1 74 ? -0.695 -0.477 14.201 1.00 89.75 74 ASN A O 1
ATOM 599 N N . LEU A 1 75 ? -2.486 -1.529 13.365 1.00 87.62 75 LEU A N 1
ATOM 600 C CA . LEU A 1 75 ? -3.463 -0.517 13.774 1.00 87.62 75 LEU A CA 1
ATOM 601 C C . LEU A 1 75 ? -4.008 -0.787 15.177 1.00 87.62 75 LEU A C 1
ATOM 603 O O . LEU A 1 75 ? -4.304 0.157 15.909 1.00 87.62 75 LEU A O 1
ATOM 607 N N . LEU A 1 76 ? -4.115 -2.064 15.558 1.00 84.00 76 LEU A N 1
ATOM 608 C CA . LEU A 1 76 ? -4.682 -2.516 16.829 1.00 84.00 76 LEU A CA 1
ATOM 609 C C . LEU A 1 76 ? -3.894 -3.710 17.393 1.00 84.00 76 LEU A C 1
ATOM 611 O O . LEU A 1 76 ? -3.475 -4.572 16.628 1.00 84.00 76 LEU A O 1
ATOM 615 N N . PRO A 1 77 ? -3.731 -3.841 18.721 1.00 73.62 77 PRO A N 1
ATOM 616 C CA . PRO A 1 77 ? -4.155 -2.900 19.762 1.00 73.62 77 PRO A CA 1
ATOM 617 C C . PRO A 1 77 ? -3.123 -1.793 20.028 1.00 73.62 77 PRO A C 1
ATOM 619 O O . PRO A 1 77 ? -3.467 -0.719 20.506 1.00 73.62 77 PRO A O 1
ATOM 622 N N . LEU A 1 78 ? -1.852 -2.047 19.713 1.00 64.81 78 LEU A N 1
ATOM 623 C CA . LEU A 1 78 ? -0.744 -1.122 19.916 1.00 64.81 78 LEU A CA 1
ATOM 624 C C . LEU A 1 78 ? -0.285 -0.676 18.535 1.00 64.81 78 LEU A C 1
ATOM 626 O O . LEU A 1 78 ? 0.208 -1.501 17.768 1.00 64.81 78 LEU A O 1
ATOM 630 N N . ARG A 1 79 ? -0.504 0.604 18.213 1.00 76.56 79 ARG A N 1
ATOM 631 C CA . ARG A 1 79 ? -0.137 1.234 16.936 1.00 76.56 79 ARG A CA 1
ATOM 632 C C . ARG A 1 79 ? 1.383 1.232 16.758 1.00 76.56 79 ARG A C 1
ATOM 634 O O . ARG A 1 79 ? 2.054 2.226 17.028 1.00 76.56 79 ARG A O 1
ATOM 641 N N . GLN A 1 80 ? 1.930 0.081 16.390 1.00 84.12 80 GLN A N 1
ATOM 642 C CA . GLN A 1 80 ? 3.359 -0.204 16.430 1.00 84.12 80 GLN A CA 1
ATOM 643 C C . GLN A 1 80 ? 3.879 -0.595 15.056 1.00 84.12 80 GLN A C 1
ATOM 645 O O . GLN A 1 80 ? 3.189 -1.250 14.271 1.00 84.12 80 GLN A O 1
ATOM 650 N N . LEU A 1 81 ? 5.125 -0.212 14.801 1.00 87.00 81 LEU A N 1
ATOM 651 C CA . LEU A 1 81 ? 5.884 -0.687 13.658 1.00 87.00 81 LEU A CA 1
ATOM 652 C C . LEU A 1 81 ? 6.064 -2.204 13.780 1.00 87.00 81 LEU A C 1
ATOM 654 O O . LEU A 1 81 ? 6.564 -2.679 14.798 1.00 87.00 81 LEU A O 1
ATOM 658 N N . ILE A 1 82 ? 5.669 -2.949 12.750 1.00 89.69 82 ILE A N 1
ATOM 659 C CA . ILE A 1 82 ? 5.893 -4.395 12.666 1.00 89.69 82 ILE A CA 1
ATOM 660 C C . ILE A 1 82 ? 7.201 -4.661 11.923 1.00 89.69 82 ILE A C 1
ATOM 662 O O . ILE A 1 82 ? 8.086 -5.337 12.444 1.00 89.69 82 ILE A O 1
ATOM 666 N N . LYS A 1 83 ? 7.322 -4.149 10.694 1.00 91.50 83 LYS A N 1
ATOM 667 C CA . LYS A 1 83 ? 8.476 -4.386 9.814 1.00 91.50 83 LYS A CA 1
ATOM 668 C C . LYS A 1 83 ? 8.580 -3.323 8.727 1.00 91.50 83 LYS A C 1
ATOM 670 O O . LYS A 1 83 ? 7.617 -2.625 8.431 1.00 91.50 83 LYS A O 1
ATOM 675 N N . GLU A 1 84 ? 9.754 -3.235 8.118 1.00 92.06 84 GLU A N 1
ATOM 676 C CA . GLU A 1 84 ? 10.054 -2.349 6.995 1.00 92.06 84 GLU A CA 1
ATOM 677 C C . GLU A 1 84 ? 10.708 -3.182 5.887 1.00 92.06 84 GLU A C 1
ATOM 679 O O . GLU A 1 84 ? 11.706 -3.867 6.122 1.00 92.06 84 GLU A O 1
ATOM 684 N N . TRP A 1 85 ? 10.158 -3.115 4.679 1.00 92.94 85 TRP A N 1
ATOM 685 C CA . TRP A 1 85 ? 10.783 -3.651 3.478 1.00 92.94 85 TRP A CA 1
ATOM 686 C C . TRP A 1 85 ? 11.491 -2.538 2.727 1.00 92.94 85 TRP A C 1
ATOM 688 O O . TRP A 1 85 ? 10.946 -1.454 2.541 1.00 92.94 85 TRP A O 1
ATOM 698 N N . LYS A 1 86 ? 12.703 -2.827 2.260 1.00 90.94 86 LYS A N 1
ATOM 699 C CA . LYS A 1 86 ? 13.555 -1.906 1.498 1.00 90.94 86 LYS A CA 1
ATOM 700 C C . LYS A 1 86 ? 13.967 -2.552 0.187 1.00 90.94 86 LYS A C 1
ATOM 702 O O . LYS A 1 86 ? 13.910 -3.774 0.057 1.00 90.94 86 LYS A O 1
ATOM 707 N N . SER A 1 87 ? 14.468 -1.747 -0.744 1.00 87.19 87 SER A N 1
ATOM 708 C CA . SER A 1 87 ? 15.207 -2.259 -1.901 1.00 87.19 87 SER A CA 1
ATOM 709 C C . SER A 1 87 ? 16.319 -3.226 -1.443 1.00 87.19 87 SER A C 1
ATOM 711 O O . SER A 1 87 ? 16.997 -2.932 -0.453 1.00 87.19 87 SER A O 1
ATOM 713 N N . PRO A 1 88 ? 16.536 -4.365 -2.128 1.00 88.25 88 PRO A N 1
ATOM 714 C CA . PRO A 1 88 ? 15.903 -4.776 -3.388 1.00 88.25 88 PRO A CA 1
ATOM 715 C C . PRO A 1 88 ? 14.592 -5.562 -3.213 1.00 88.25 88 PRO A C 1
ATOM 717 O O . PRO A 1 88 ? 14.036 -6.040 -4.196 1.00 88.25 88 PRO A O 1
ATOM 720 N N . ILE A 1 89 ? 14.102 -5.736 -1.980 1.00 90.25 89 ILE A N 1
ATOM 721 C CA . ILE A 1 89 ? 12.886 -6.516 -1.711 1.00 90.25 89 ILE A CA 1
ATOM 722 C C . ILE A 1 89 ? 11.658 -5.785 -2.252 1.00 90.25 89 ILE A C 1
ATOM 724 O O . ILE A 1 89 ? 10.807 -6.416 -2.869 1.00 90.25 89 ILE A O 1
ATOM 728 N N . THR A 1 90 ? 11.559 -4.468 -2.054 1.00 88.25 90 THR A N 1
ATOM 729 C CA . THR A 1 90 ? 10.434 -3.665 -2.559 1.00 88.25 90 THR A CA 1
ATOM 730 C C . THR A 1 90 ? 10.472 -3.529 -4.074 1.00 88.25 90 THR A C 1
ATOM 732 O O . THR A 1 90 ? 9.603 -4.034 -4.774 1.00 88.25 90 THR A O 1
ATOM 735 N N . CYS A 1 91 ? 11.511 -2.887 -4.579 1.00 86.00 91 CYS A N 1
ATOM 736 C CA . CYS A 1 91 ? 11.871 -2.787 -5.984 1.00 86.00 91 CYS A CA 1
ATOM 737 C C . CYS A 1 91 ? 13.367 -2.446 -6.058 1.00 86.00 91 CYS A C 1
ATOM 739 O O . CYS A 1 91 ? 14.022 -2.301 -5.022 1.00 86.00 91 CYS A O 1
ATOM 741 N N . SER A 1 92 ? 13.927 -2.336 -7.258 1.00 85.31 92 SER A N 1
ATOM 742 C CA . SER A 1 92 ? 15.301 -1.865 -7.433 1.00 85.31 92 SER A CA 1
ATOM 743 C C . SER A 1 92 ? 15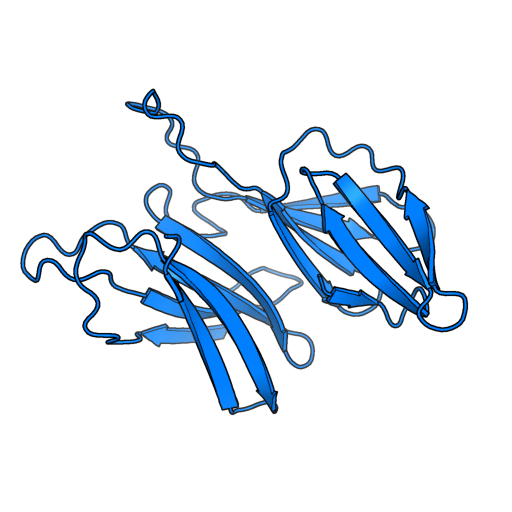.451 -0.417 -6.945 1.00 85.31 92 SER A C 1
ATOM 745 O O . SER A 1 92 ? 14.488 0.349 -6.881 1.00 85.31 92 SER A O 1
ATOM 747 N N . ALA A 1 93 ? 16.681 -0.042 -6.586 1.00 80.88 93 ALA A N 1
ATOM 748 C CA . ALA A 1 93 ? 17.007 1.265 -6.019 1.00 80.88 93 ALA A CA 1
ATOM 749 C C . ALA A 1 93 ? 16.690 2.440 -6.956 1.00 80.88 93 ALA A C 1
ATOM 751 O O . ALA A 1 93 ? 16.467 3.549 -6.485 1.00 80.88 93 ALA A O 1
ATOM 752 N N . GLU A 1 94 ? 16.660 2.176 -8.261 1.00 77.81 94 GLU A N 1
ATOM 753 C CA . GLU A 1 94 ? 16.392 3.168 -9.304 1.00 77.81 94 GLU A CA 1
ATOM 754 C C . GLU A 1 94 ? 14.906 3.225 -9.704 1.00 77.81 94 GLU A C 1
ATOM 756 O O . GLU A 1 94 ? 14.520 3.995 -10.583 1.00 77.81 94 GLU A O 1
ATOM 761 N N . GLU A 1 95 ? 14.068 2.383 -9.098 1.00 81.75 95 GLU A N 1
ATOM 762 C CA . GLU A 1 95 ? 12.645 2.283 -9.404 1.00 81.75 95 GLU A CA 1
ATOM 763 C C . GLU A 1 95 ? 11.800 3.067 -8.405 1.00 81.75 95 GLU A C 1
ATOM 765 O O . GLU A 1 95 ? 12.165 3.259 -7.245 1.00 81.75 95 GLU A O 1
ATOM 770 N N . TRP A 1 96 ? 10.620 3.478 -8.859 1.00 83.12 96 TRP A N 1
ATOM 771 C CA . TRP A 1 96 ? 9.678 4.264 -8.075 1.00 83.12 96 TRP A CA 1
ATOM 772 C C . TRP A 1 96 ? 8.378 3.504 -7.892 1.00 83.12 96 TRP A C 1
ATOM 774 O O . TRP A 1 96 ? 7.792 3.027 -8.864 1.00 83.12 96 TRP A O 1
ATOM 784 N N . ILE A 1 97 ? 7.881 3.459 -6.660 1.00 88.44 97 ILE A N 1
ATOM 785 C CA . ILE A 1 97 ? 6.517 3.017 -6.376 1.00 88.44 97 ILE A CA 1
ATOM 786 C C . ILE A 1 97 ? 5.643 4.271 -6.360 1.00 88.44 97 ILE A C 1
ATOM 788 O O . ILE A 1 97 ? 5.877 5.191 -5.583 1.00 88.44 97 ILE A O 1
ATOM 792 N N . TYR A 1 98 ? 4.662 4.332 -7.253 1.00 86.25 98 TYR A N 1
ATOM 793 C CA . TYR A 1 98 ? 3.732 5.457 -7.364 1.00 86.25 98 TYR A CA 1
ATOM 794 C C . TYR A 1 98 ? 2.515 5.296 -6.461 1.00 86.25 98 TYR A C 1
ATOM 796 O O . TYR A 1 98 ? 1.959 6.287 -5.985 1.00 86.25 98 TYR A O 1
ATOM 804 N N . ASP A 1 99 ? 2.082 4.055 -6.259 1.00 90.00 99 ASP A N 1
ATOM 805 C CA . ASP A 1 99 ? 0.898 3.760 -5.471 1.00 90.00 99 ASP A CA 1
ATOM 806 C C . ASP A 1 99 ? 0.966 2.368 -4.852 1.00 90.00 99 ASP A C 1
ATOM 808 O O . ASP A 1 99 ? 1.632 1.470 -5.378 1.00 90.00 99 ASP A O 1
ATOM 812 N N . ILE A 1 100 ? 0.260 2.225 -3.734 1.00 93.56 100 ILE A N 1
ATOM 813 C CA . ILE A 1 100 ? 0.047 0.973 -3.016 1.00 93.56 100 ILE A CA 1
ATOM 814 C C . ILE A 1 100 ? -1.439 0.863 -2.682 1.00 93.56 100 ILE A C 1
ATOM 816 O O . ILE A 1 100 ? -2.022 1.822 -2.179 1.00 93.56 100 ILE A O 1
ATOM 820 N N . GLN A 1 101 ? -2.040 -0.290 -2.962 1.00 93.38 101 GLN A N 1
ATOM 821 C CA . GLN A 1 101 ? -3.453 -0.569 -2.694 1.00 93.38 101 GLN A CA 1
ATOM 822 C C . GLN A 1 101 ? -3.618 -1.977 -2.123 1.00 93.38 101 GLN A C 1
ATOM 824 O O . GLN A 1 101 ? -2.807 -2.862 -2.404 1.00 93.38 101 GLN A O 1
ATOM 829 N N . ASP A 1 102 ? -4.675 -2.182 -1.342 1.00 92.75 102 ASP A N 1
ATOM 830 C CA . ASP A 1 102 ? -5.163 -3.528 -1.048 1.00 92.75 102 ASP A CA 1
ATOM 831 C C . ASP A 1 102 ? -5.977 -4.051 -2.239 1.00 92.75 102 ASP A C 1
ATOM 833 O O . ASP A 1 102 ? -6.708 -3.297 -2.882 1.00 92.75 102 ASP A O 1
ATOM 837 N N . ASN A 1 103 ? -5.824 -5.337 -2.539 1.00 91.19 103 ASN A N 1
ATOM 838 C CA . ASN A 1 103 ? -6.650 -6.061 -3.495 1.00 91.19 103 ASN A CA 1
ATOM 839 C C . ASN A 1 103 ? -6.900 -7.484 -2.984 1.00 91.19 103 ASN A C 1
ATOM 841 O O . ASN A 1 103 ? -6.065 -8.374 -3.177 1.00 91.19 103 ASN A O 1
ATOM 845 N N . ASN A 1 104 ? -8.043 -7.685 -2.327 1.00 89.56 104 ASN A N 1
ATOM 846 C CA . ASN A 1 104 ? -8.523 -8.986 -1.856 1.00 89.56 104 ASN A CA 1
ATOM 847 C C . ASN A 1 104 ? -7.444 -9.779 -1.082 1.00 89.56 104 ASN A C 1
ATOM 849 O O . ASN A 1 104 ? -7.091 -10.914 -1.422 1.00 89.56 104 ASN A O 1
ATOM 853 N N . GLY A 1 105 ? -6.843 -9.136 -0.073 1.00 91.56 105 GLY A N 1
ATOM 854 C CA . GLY A 1 105 ? -5.812 -9.749 0.772 1.00 91.56 105 GLY A CA 1
ATOM 855 C C . GLY A 1 105 ? -4.398 -9.737 0.186 1.00 91.56 105 GLY A C 1
ATOM 856 O O . GLY A 1 105 ? -3.496 -10.373 0.738 1.00 91.56 105 GLY A O 1
ATOM 857 N N . LYS A 1 106 ? -4.181 -9.037 -0.930 1.00 94.19 106 LYS A N 1
ATOM 858 C CA . LYS A 1 106 ? -2.874 -8.853 -1.579 1.00 94.19 106 LYS A CA 1
ATOM 859 C C . LYS A 1 106 ? -2.527 -7.372 -1.638 1.00 94.19 106 LYS A C 1
ATOM 861 O O . LYS A 1 106 ? -3.405 -6.519 -1.651 1.00 94.19 106 LYS A O 1
ATOM 866 N N . LEU A 1 107 ? -1.238 -7.065 -1.751 1.00 94.94 107 LEU A N 1
ATOM 867 C CA . LEU A 1 107 ? -0.777 -5.697 -1.976 1.00 94.94 107 LEU A CA 1
ATOM 868 C C . LEU A 1 107 ? -0.504 -5.473 -3.451 1.00 94.94 107 LEU A C 1
ATOM 870 O O . LEU A 1 107 ? 0.371 -6.114 -4.031 1.00 94.94 107 LEU A O 1
ATOM 874 N N . ALA A 1 108 ? -1.225 -4.537 -4.044 1.00 94.50 108 ALA A N 1
ATOM 875 C CA . ALA A 1 108 ? -0.958 -4.070 -5.385 1.00 94.50 108 ALA A CA 1
ATOM 876 C C . ALA A 1 108 ? 0.005 -2.882 -5.356 1.00 94.50 108 ALA A C 1
ATOM 878 O O . ALA A 1 108 ? -0.201 -1.931 -4.604 1.00 94.50 108 ALA A O 1
ATOM 879 N N . LEU A 1 109 ? 1.034 -2.923 -6.199 1.00 93.94 109 LEU A N 1
ATOM 880 C CA . LEU A 1 109 ? 2.041 -1.876 -6.337 1.00 93.94 109 LEU A CA 1
ATOM 881 C C . LEU A 1 109 ? 2.106 -1.401 -7.779 1.00 93.94 109 LEU A C 1
ATOM 883 O O . LEU A 1 109 ? 2.317 -2.200 -8.692 1.00 93.94 109 LEU A O 1
ATOM 887 N N . LEU A 1 110 ? 1.999 -0.091 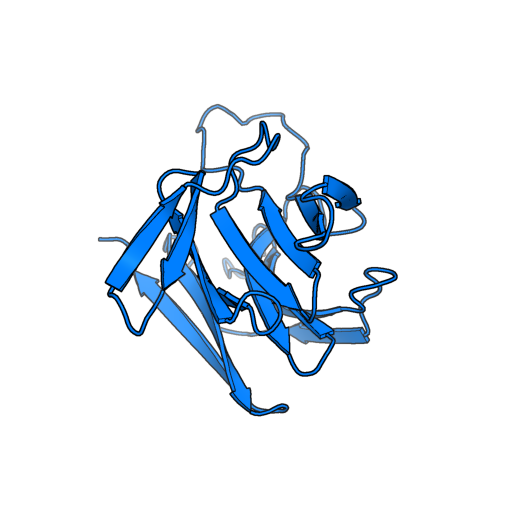-7.978 1.00 91.56 110 LEU A N 1
ATOM 888 C CA . LEU A 1 110 ? 2.263 0.525 -9.272 1.00 91.56 110 LEU A CA 1
ATOM 889 C C . LEU A 1 110 ? 3.711 1.012 -9.309 1.00 91.56 110 LEU A C 1
ATOM 891 O O . LEU A 1 110 ? 4.040 2.041 -8.721 1.00 91.56 110 LEU A O 1
ATOM 895 N N . ILE A 1 111 ? 4.575 0.276 -9.998 1.00 89.25 111 ILE A N 1
ATOM 896 C CA . ILE A 1 111 ? 6.023 0.503 -10.028 1.00 89.25 111 ILE A CA 1
ATOM 897 C C . ILE A 1 111 ? 6.412 1.062 -11.391 1.00 89.25 111 ILE A C 1
ATOM 899 O O . ILE A 1 111 ? 5.911 0.598 -12.410 1.00 89.25 111 ILE A O 1
ATOM 903 N N . SER A 1 112 ? 7.300 2.053 -11.453 1.00 82.69 112 SER A N 1
ATOM 904 C CA . SER A 1 112 ? 7.977 2.394 -12.709 1.00 82.69 112 SER A CA 1
ATOM 905 C C . SER A 1 112 ? 9.482 2.282 -12.587 1.00 82.69 112 SER A C 1
ATOM 907 O O . SER A 1 112 ? 10.072 2.691 -11.590 1.00 82.69 112 SER A O 1
ATOM 909 N N . GLU A 1 113 ? 10.077 1.766 -13.651 1.00 73.56 113 GLU A N 1
ATOM 910 C CA . GLU A 1 113 ? 11.517 1.727 -13.841 1.00 73.56 113 GLU A CA 1
ATOM 911 C C . GLU A 1 113 ? 12.069 3.117 -14.148 1.00 73.56 113 GLU A C 1
ATOM 913 O O . GLU A 1 113 ? 11.377 3.972 -14.715 1.00 73.56 113 GLU A O 1
ATOM 918 N N . SER A 1 114 ? 13.344 3.329 -13.824 1.00 61.94 114 SER A N 1
ATOM 919 C CA . SER A 1 114 ? 14.100 4.397 -14.461 1.00 61.94 114 SER A CA 1
ATOM 920 C C . SER A 1 114 ? 14.396 4.014 -15.917 1.00 61.94 114 SER A C 1
ATOM 922 O O . SER A 1 114 ? 14.853 2.918 -16.213 1.00 61.94 114 SER A O 1
ATOM 924 N N . MET A 1 115 ? 14.053 4.941 -16.815 1.00 59.47 115 MET A N 1
ATOM 925 C CA . MET A 1 115 ? 14.385 5.041 -18.243 1.00 59.47 115 MET A CA 1
ATOM 926 C C . MET A 1 115 ? 14.694 3.738 -19.018 1.00 59.47 115 MET A C 1
ATOM 928 O O . MET A 1 115 ? 15.786 3.186 -18.925 1.00 59.47 115 MET A O 1
ATOM 932 N N . ASP A 1 116 ? 13.838 3.387 -19.986 1.00 55.66 116 ASP A N 1
ATOM 933 C CA . ASP A 1 116 ? 14.318 2.660 -21.170 1.00 55.66 116 ASP A CA 1
ATOM 934 C C . ASP A 1 116 ? 15.032 3.663 -22.097 1.00 55.66 116 ASP A C 1
ATOM 936 O O . ASP A 1 116 ? 14.394 4.434 -22.825 1.00 55.66 116 ASP A O 1
ATOM 940 N N . CYS A 1 117 ? 16.367 3.695 -22.035 1.00 52.19 117 CYS A N 1
ATOM 941 C CA . CYS A 1 117 ? 17.208 4.639 -22.783 1.00 52.19 117 CYS A CA 1
ATOM 942 C C . CYS A 1 117 ? 17.061 4.506 -24.307 1.00 52.19 117 CYS A C 1
ATOM 944 O O . CYS A 1 117 ? 17.353 5.452 -25.041 1.00 52.19 117 CYS A O 1
ATOM 946 N N . VAL A 1 118 ? 16.616 3.342 -24.789 1.00 54.69 118 VAL A N 1
ATOM 947 C CA . VAL A 1 118 ? 16.470 3.044 -26.217 1.00 54.69 118 VAL A CA 1
ATOM 948 C C . VAL A 1 118 ? 15.119 3.542 -26.718 1.00 54.69 118 VAL A C 1
ATOM 950 O O . VAL A 1 118 ? 15.038 4.144 -27.788 1.00 54.69 118 VAL A O 1
ATOM 953 N N . GLN A 1 119 ? 14.060 3.336 -25.934 1.00 57.41 119 GLN A N 1
ATOM 954 C CA . GLN A 1 119 ? 12.695 3.680 -26.341 1.00 57.41 119 GLN A CA 1
ATOM 955 C C . GLN A 1 119 ? 12.228 5.058 -25.856 1.00 57.41 119 GLN A C 1
ATOM 957 O O . GLN A 1 119 ? 11.181 5.527 -26.299 1.00 57.41 119 GLN A O 1
ATOM 962 N N . LYS A 1 120 ? 12.977 5.718 -24.957 1.00 63.28 120 LYS A N 1
ATOM 963 C CA . LYS A 1 120 ? 12.569 6.962 -24.267 1.00 63.28 120 LYS A CA 1
ATOM 964 C C . LYS A 1 120 ? 11.180 6.852 -23.622 1.00 63.28 120 LYS A C 1
ATOM 966 O O . LYS A 1 120 ? 10.448 7.840 -23.523 1.00 63.28 120 LYS A O 1
ATOM 971 N N . LYS A 1 121 ? 10.815 5.641 -23.200 1.00 65.25 121 LYS A N 1
ATOM 972 C CA . LYS A 1 121 ? 9.530 5.323 -22.582 1.00 65.25 121 LYS A CA 1
ATOM 973 C C . LYS A 1 121 ? 9.730 5.024 -21.107 1.00 65.25 121 LYS A C 1
ATOM 975 O O . LYS A 1 121 ? 10.698 4.379 -20.707 1.00 65.25 121 LYS A O 1
ATOM 980 N N . LEU A 1 122 ? 8.773 5.477 -20.311 1.00 70.69 122 LEU A N 1
ATOM 981 C CA . LEU A 1 122 ? 8.664 5.073 -18.922 1.00 70.69 122 LEU A CA 1
ATOM 982 C C . LEU A 1 122 ? 8.012 3.690 -18.874 1.00 70.69 122 LEU A C 1
ATOM 984 O O . LEU A 1 122 ? 6.856 3.539 -19.270 1.00 70.69 122 LEU A O 1
ATOM 988 N N . VAL A 1 123 ? 8.752 2.684 -18.412 1.00 77.19 123 VAL A N 1
ATOM 989 C CA . VAL A 1 123 ? 8.204 1.341 -18.208 1.00 77.19 123 VAL A CA 1
ATOM 990 C C . VAL A 1 123 ? 7.521 1.318 -16.852 1.00 77.19 123 VAL A C 1
ATOM 992 O O . VAL A 1 123 ? 8.155 1.533 -15.824 1.00 77.19 123 VAL A O 1
ATOM 995 N N . THR A 1 124 ? 6.212 1.092 -16.850 1.00 85.31 124 THR A N 1
ATOM 996 C CA . THR A 1 124 ? 5.432 0.922 -15.625 1.00 85.31 124 THR A CA 1
ATOM 997 C C . THR A 1 124 ? 4.918 -0.503 -15.569 1.00 85.31 124 THR A C 1
ATOM 999 O O . THR A 1 124 ? 4.535 -1.073 -16.589 1.00 85.31 124 THR A O 1
ATOM 1002 N N . ARG A 1 125 ? 4.894 -1.082 -14.378 1.00 90.19 125 ARG A N 1
ATOM 1003 C CA . ARG A 1 125 ? 4.291 -2.378 -14.118 1.00 90.19 125 ARG A CA 1
ATOM 1004 C C . ARG A 1 125 ? 3.393 -2.318 -12.898 1.00 90.19 125 ARG A C 1
ATOM 1006 O O . ARG A 1 125 ? 3.624 -1.538 -11.976 1.00 90.19 125 ARG A O 1
ATOM 1013 N N . LEU A 1 126 ? 2.363 -3.143 -12.932 1.00 91.69 126 LEU A N 1
ATOM 1014 C CA . LEU A 1 126 ? 1.534 -3.445 -11.784 1.00 91.69 126 LEU A CA 1
ATOM 1015 C C . LEU A 1 126 ? 2.005 -4.780 -11.220 1.00 91.69 126 LEU A C 1
ATOM 1017 O O . LEU A 1 126 ? 2.091 -5.762 -11.953 1.00 91.69 126 LEU A O 1
ATOM 1021 N N . GLU A 1 127 ? 2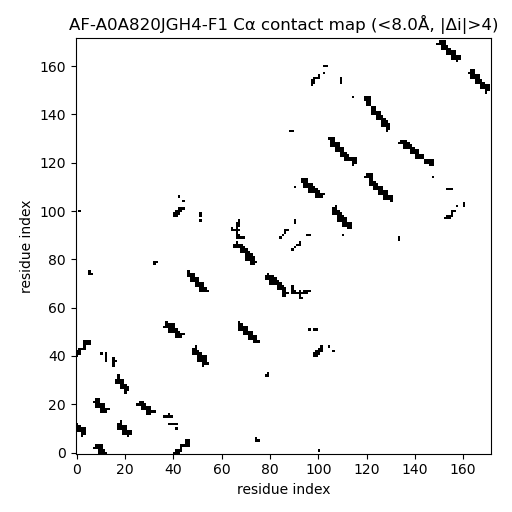.306 -4.814 -9.933 1.00 94.62 127 GLU A N 1
ATOM 1022 C CA . GLU A 1 127 ? 2.638 -6.046 -9.229 1.00 94.62 127 GLU A CA 1
ATOM 1023 C C . GLU A 1 127 ? 1.604 -6.336 -8.155 1.00 94.62 127 GLU A C 1
ATOM 1025 O O . GLU A 1 127 ? 1.178 -5.428 -7.448 1.00 94.62 127 GLU A O 1
ATOM 1030 N N . LEU A 1 128 ? 1.241 -7.607 -8.007 1.00 94.56 128 LEU A N 1
ATOM 1031 C CA . LEU A 1 128 ? 0.506 -8.114 -6.856 1.00 94.56 128 LEU A CA 1
ATOM 1032 C C . LEU A 1 128 ? 1.467 -8.898 -5.977 1.00 94.56 128 LEU A C 1
ATOM 1034 O O . LEU A 1 128 ? 2.153 -9.810 -6.442 1.00 94.56 128 LEU A O 1
ATOM 1038 N N . ARG A 1 129 ? 1.503 -8.554 -4.694 1.00 96.00 129 ARG A N 1
ATOM 1039 C CA . ARG A 1 129 ? 2.444 -9.105 -3.728 1.00 96.00 129 ARG A CA 1
ATOM 1040 C C . ARG A 1 129 ? 1.753 -9.680 -2.509 1.00 96.00 129 ARG A C 1
ATOM 1042 O O . ARG A 1 129 ? 0.702 -9.209 -2.075 1.00 96.00 129 ARG A O 1
ATOM 1049 N N . SER A 1 130 ? 2.389 -10.693 -1.935 1.00 95.56 130 SER A N 1
ATOM 1050 C CA . SER A 1 130 ? 2.009 -11.259 -0.643 1.00 95.56 130 SER A CA 1
ATOM 1051 C C . SER A 1 130 ? 2.267 -10.234 0.472 1.00 95.56 130 SER A C 1
ATOM 1053 O O . SER A 1 130 ? 3.409 -9.822 0.641 1.00 95.56 130 SER A O 1
ATOM 1055 N N . PRO A 1 131 ? 1.283 -9.840 1.296 1.00 94.19 131 PRO A N 1
ATOM 1056 C CA . PRO A 1 131 ? 1.518 -8.910 2.409 1.00 94.19 131 PRO A CA 1
ATOM 1057 C C . PRO A 1 131 ? 2.410 -9.508 3.511 1.00 94.19 131 PRO A C 1
ATOM 1059 O O . PRO A 1 131 ? 3.045 -8.795 4.288 1.00 94.19 131 PRO A O 1
ATOM 1062 N N . ASN A 1 132 ? 2.485 -10.838 3.606 1.00 92.69 132 ASN A N 1
ATOM 1063 C CA . ASN A 1 132 ? 3.233 -11.506 4.668 1.00 92.69 132 ASN A CA 1
ATOM 1064 C C . ASN A 1 132 ? 4.721 -11.626 4.331 1.00 92.69 132 ASN A C 1
ATOM 1066 O O . ASN A 1 132 ? 5.562 -11.277 5.162 1.00 92.69 132 ASN A O 1
ATOM 1070 N N . THR A 1 133 ? 5.035 -12.073 3.115 1.00 93.88 133 THR A N 1
ATOM 1071 C CA . THR A 1 133 ? 6.411 -12.332 2.658 1.00 93.88 133 THR A CA 1
ATOM 1072 C C . THR A 1 133 ? 6.956 -11.246 1.736 1.00 93.88 133 THR A C 1
ATOM 1074 O O . THR A 1 133 ? 8.167 -11.093 1.628 1.00 93.88 133 THR A O 1
ATOM 1077 N N . PHE A 1 134 ? 6.074 -10.443 1.138 1.00 94.75 134 PHE A N 1
ATOM 1078 C CA . PHE A 1 134 ? 6.382 -9.465 0.092 1.00 94.75 134 PHE A CA 1
ATOM 1079 C C . PHE A 1 134 ? 6.849 -10.070 -1.238 1.00 94.75 134 PHE A C 1
ATOM 1081 O O . PHE A 1 134 ? 7.311 -9.346 -2.125 1.00 94.75 134 PHE A O 1
ATOM 1088 N N . ASP A 1 135 ? 6.669 -11.384 -1.403 1.00 95.69 135 ASP A N 1
ATOM 1089 C CA 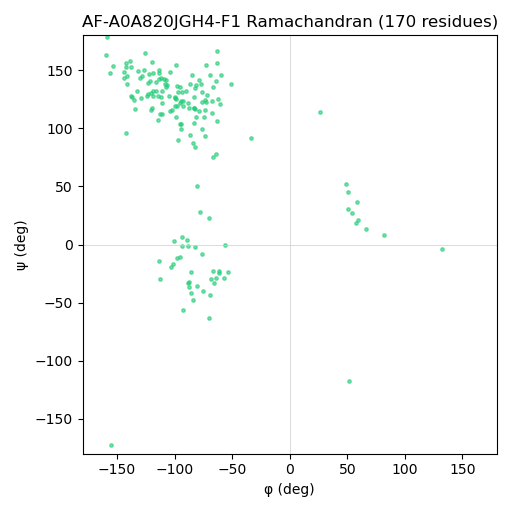. ASP A 1 135 ? 6.927 -12.081 -2.660 1.00 95.69 135 ASP A CA 1
ATOM 1090 C C . ASP A 1 135 ? 5.987 -11.579 -3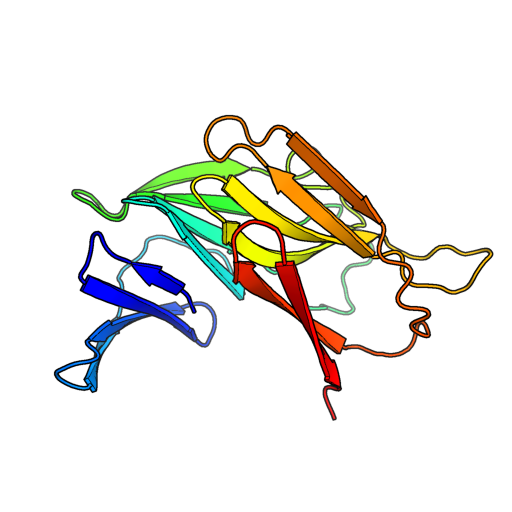.756 1.00 95.69 135 ASP A C 1
ATOM 1092 O O . ASP A 1 135 ? 4.794 -11.352 -3.522 1.00 95.69 135 ASP A O 1
ATOM 1096 N N . CYS A 1 136 ? 6.530 -11.436 -4.964 1.00 95.62 136 CYS A N 1
ATOM 1097 C CA . CYS A 1 136 ? 5.753 -11.111 -6.149 1.00 95.62 136 CYS A CA 1
ATOM 1098 C C . CYS A 1 136 ? 4.942 -12.337 -6.583 1.00 95.62 136 CYS A C 1
ATOM 1100 O O . CYS A 1 136 ? 5.505 -13.368 -6.945 1.00 95.62 136 CYS A O 1
ATO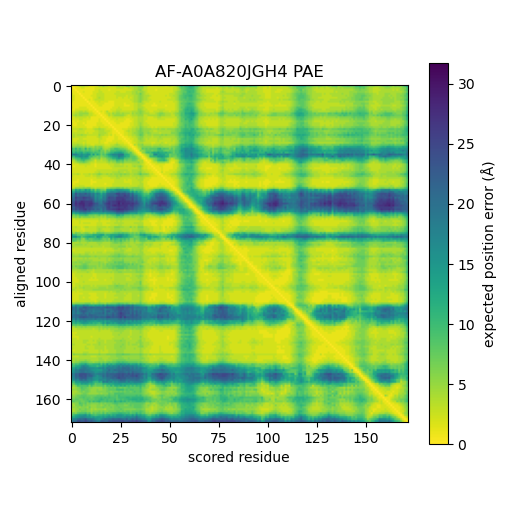M 1102 N N . LEU A 1 137 ? 3.616 -12.220 -6.523 1.00 95.31 137 LEU A N 1
ATOM 1103 C CA . LEU A 1 137 ? 2.676 -13.265 -6.930 1.00 95.31 137 LEU A CA 1
ATOM 1104 C C . LEU A 1 137 ? 2.362 -13.163 -8.421 1.00 95.31 137 LEU A C 1
ATOM 1106 O O . LEU A 1 137 ? 2.181 -14.171 -9.099 1.00 95.31 137 LEU A O 1
ATOM 1110 N N . TRP A 1 138 ? 2.278 -11.932 -8.921 1.00 93.94 138 TRP A N 1
ATOM 1111 C CA . TRP A 1 138 ? 1.980 -11.631 -10.310 1.00 93.94 138 TRP A CA 1
ATOM 1112 C C . TRP A 1 138 ? 2.528 -10.255 -10.682 1.00 93.94 138 TRP A C 1
ATOM 1114 O O . TRP A 1 138 ? 2.560 -9.345 -9.853 1.00 93.94 138 TRP A O 1
ATOM 1124 N N . SER A 1 139 ? 2.937 -10.102 -11.939 1.00 93.25 139 SER A N 1
ATOM 1125 C CA . SER A 1 139 ? 3.449 -8.849 -12.483 1.00 93.25 139 SER A CA 1
ATOM 1126 C C . SER A 1 139 ? 2.955 -8.661 -13.908 1.00 93.25 139 SER A C 1
ATOM 1128 O O . SER A 1 139 ? 2.957 -9.603 -14.704 1.00 93.25 139 SER A O 1
ATOM 1130 N N . TYR A 1 140 ? 2.564 -7.435 -14.236 1.00 90.31 140 TYR A N 1
ATOM 1131 C CA . TYR A 1 140 ? 2.132 -7.068 -15.573 1.00 90.31 140 TYR A CA 1
ATOM 1132 C C . TYR A 1 140 ? 2.715 -5.737 -16.001 1.00 90.31 140 TYR A C 1
ATOM 1134 O O . TYR A 1 140 ? 2.573 -4.719 -15.323 1.00 90.31 140 TYR A O 1
ATOM 1142 N N . ARG A 1 141 ? 3.359 -5.749 -17.166 1.00 88.56 141 ARG A N 1
ATOM 1143 C CA . ARG A 1 141 ? 3.952 -4.564 -17.774 1.00 88.56 141 ARG A CA 1
ATOM 1144 C C . ARG A 1 141 ? 2.884 -3.782 -18.530 1.00 88.56 141 ARG A C 1
ATOM 1146 O O . ARG A 1 141 ? 2.215 -4.308 -19.412 1.00 88.56 141 ARG A O 1
ATOM 1153 N N . LEU A 1 142 ? 2.778 -2.502 -18.212 1.00 82.88 142 LEU A N 1
ATOM 1154 C CA . LEU A 1 142 ? 1.855 -1.559 -18.821 1.00 82.88 142 LEU A CA 1
ATOM 1155 C C . LEU A 1 142 ? 2.610 -0.758 -19.890 1.00 82.88 142 LEU A C 1
ATOM 1157 O O . LEU A 1 142 ? 3.454 0.078 -19.560 1.00 82.88 142 LEU A O 1
ATOM 1161 N N . ASP A 1 143 ? 2.314 -0.981 -21.173 1.00 76.31 143 ASP A N 1
ATOM 1162 C CA . ASP A 1 143 ? 2.779 -0.080 -22.238 1.00 76.31 143 ASP A CA 1
ATOM 1163 C C . ASP A 1 143 ? 1.836 1.120 -22.323 1.00 76.31 143 ASP A C 1
ATOM 1165 O O . ASP A 1 143 ? 0.882 1.146 -23.095 1.00 76.31 143 ASP A O 1
ATOM 1169 N N . MET A 1 144 ? 2.082 2.115 -21.472 1.00 69.75 144 MET A N 1
ATOM 1170 C CA . MET A 1 144 ? 1.268 3.332 -21.448 1.00 69.75 144 MET A CA 1
ATOM 1171 C C . MET A 1 144 ? 1.686 4.356 -22.516 1.00 69.75 144 MET A C 1
ATOM 1173 O O . MET A 1 144 ? 1.076 5.418 -22.605 1.00 69.75 144 MET A O 1
ATOM 1177 N N . GLY A 1 145 ? 2.737 4.088 -23.307 1.00 64.19 145 GLY A N 1
ATOM 1178 C CA . GLY A 1 145 ? 3.214 5.004 -24.353 1.00 64.19 145 GLY A CA 1
ATOM 1179 C C . GLY A 1 145 ? 3.601 6.408 -23.862 1.00 64.19 145 GLY A C 1
ATOM 1180 O O . GLY A 1 145 ? 3.656 7.338 -24.665 1.00 64.19 145 GLY A O 1
ATOM 1181 N N . LEU A 1 146 ? 3.841 6.586 -22.558 1.00 63.53 146 LEU A N 1
ATOM 1182 C CA . LEU A 1 146 ? 3.999 7.909 -21.958 1.00 63.53 146 LEU A CA 1
ATOM 1183 C C . LEU A 1 146 ? 5.373 8.515 -22.269 1.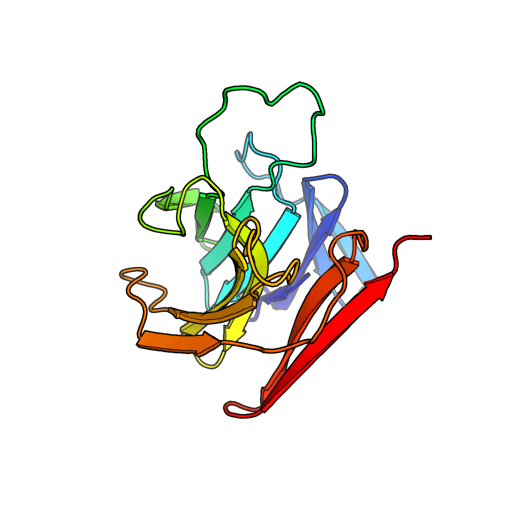00 63.53 146 LEU A C 1
ATOM 1185 O O . LEU A 1 146 ? 6.395 7.858 -22.036 1.00 63.53 146 LEU A O 1
ATOM 1189 N N . PRO A 1 147 ? 5.416 9.779 -22.730 1.00 59.12 147 PRO A N 1
ATOM 1190 C CA . PRO A 1 147 ? 6.665 10.493 -22.916 1.00 59.12 147 PRO A CA 1
ATOM 1191 C C . PRO A 1 147 ? 7.322 10.830 -21.572 1.00 59.12 147 PRO A C 1
ATOM 1193 O O . PRO A 1 147 ? 6.672 11.155 -20.580 1.00 59.12 147 PRO A O 1
ATOM 1196 N N . MET A 1 148 ? 8.652 10.804 -21.593 1.00 55.72 148 MET A N 1
ATOM 1197 C CA . MET A 1 148 ? 9.572 10.949 -20.460 1.00 55.72 148 MET A CA 1
ATOM 1198 C C . MET A 1 148 ? 9.379 12.205 -19.585 1.00 55.72 148 MET A C 1
ATOM 1200 O O . MET A 1 148 ? 9.806 12.218 -18.437 1.00 55.72 148 MET A O 1
ATOM 1204 N N . SER A 1 149 ? 8.780 13.274 -20.115 1.00 54.94 149 SER A N 1
ATOM 1205 C CA . SER A 1 149 ? 8.735 14.600 -19.478 1.00 54.94 149 SER A CA 1
ATOM 1206 C C . SER A 1 149 ? 7.557 14.821 -18.532 1.00 54.94 149 SER A C 1
ATOM 1208 O O . SER A 1 149 ? 7.418 15.909 -17.977 1.00 54.94 149 SER A O 1
ATOM 1210 N N . CYS A 1 150 ? 6.677 13.837 -18.373 1.00 53.47 150 CYS A N 1
ATOM 1211 C CA . CYS A 1 150 ? 5.476 14.033 -17.585 1.00 53.47 150 CYS A CA 1
ATOM 1212 C C . CYS A 1 150 ? 5.713 13.549 -16.147 1.00 53.47 150 CYS A C 1
ATOM 1214 O O . CYS A 1 150 ? 5.678 12.349 -15.877 1.00 53.47 150 CYS A O 1
ATOM 1216 N N . ASP A 1 151 ? 5.912 14.494 -15.221 1.00 56.41 151 ASP A N 1
ATOM 1217 C CA . ASP A 1 151 ? 5.694 14.273 -13.787 1.00 56.41 151 ASP A CA 1
ATOM 1218 C C . ASP A 1 151 ? 4.207 14.042 -13.539 1.00 56.41 151 ASP A C 1
ATOM 1220 O O . ASP A 1 151 ? 3.458 14.925 -13.110 1.00 56.41 151 ASP A O 1
ATOM 1224 N N . LEU A 1 152 ? 3.763 12.844 -13.903 1.00 62.78 152 LEU A N 1
ATOM 1225 C CA . LEU A 1 152 ? 2.404 12.414 -13.659 1.00 62.78 152 LEU A CA 1
ATOM 1226 C C . LEU A 1 152 ? 2.359 11.784 -12.281 1.00 62.78 152 LEU A C 1
ATOM 1228 O O . LEU A 1 152 ? 3.036 10.786 -12.022 1.00 62.78 152 LEU A O 1
ATOM 1232 N N . GLY A 1 153 ? 1.511 12.331 -11.417 1.00 70.00 153 GLY A N 1
ATOM 1233 C CA . GLY A 1 153 ? 1.014 11.549 -10.299 1.00 70.00 153 GLY A CA 1
ATOM 1234 C C . GLY A 1 153 ? 0.270 10.351 -10.880 1.00 70.00 153 GLY A C 1
ATOM 1235 O O . GLY A 1 153 ? -0.669 10.531 -11.653 1.00 70.00 153 GLY A O 1
ATOM 1236 N N . LYS A 1 154 ? 0.700 9.133 -10.554 1.00 76.38 154 LYS A N 1
ATOM 1237 C CA . LYS A 1 154 ? -0.020 7.915 -10.932 1.00 76.38 154 LYS A CA 1
ATOM 1238 C C . LYS A 1 154 ? -0.684 7.332 -9.698 1.00 76.38 154 LYS A C 1
ATOM 1240 O O . LYS A 1 154 ? -0.141 7.386 -8.597 1.00 76.38 154 LYS A O 1
ATOM 1245 N N . THR A 1 155 ? -1.886 6.820 -9.860 1.00 82.00 155 THR A N 1
ATOM 1246 C CA . THR A 1 155 ? -2.643 6.136 -8.809 1.00 82.00 155 THR A CA 1
ATOM 1247 C C . THR A 1 155 ? -3.412 5.013 -9.470 1.00 82.00 155 THR A C 1
ATOM 1249 O O . THR A 1 155 ? -3.850 5.163 -10.610 1.00 82.00 155 THR A O 1
ATOM 1252 N N . CYS A 1 156 ? -3.533 3.883 -8.791 1.00 85.06 156 CYS A N 1
ATOM 1253 C CA . CYS A 1 156 ? -4.366 2.788 -9.252 1.00 85.06 156 CYS A CA 1
ATOM 1254 C C . CYS A 1 156 ? -5.543 2.597 -8.297 1.00 85.06 156 CYS A C 1
ATOM 1256 O O . CYS A 1 156 ? -5.448 2.858 -7.101 1.00 85.06 156 CYS A O 1
ATOM 1258 N N . VAL A 1 157 ? -6.673 2.172 -8.850 1.00 84.62 157 VAL A N 1
ATOM 1259 C CA . VAL A 1 157 ? -7.875 1.817 -8.100 1.00 84.62 157 VAL A CA 1
ATOM 1260 C C . VAL A 1 157 ? -8.394 0.515 -8.684 1.00 84.62 157 VAL A C 1
ATOM 1262 O O . VAL A 1 157 ? -8.626 0.437 -9.888 1.00 84.62 157 VAL A O 1
ATOM 1265 N N . PHE A 1 158 ? -8.561 -0.505 -7.851 1.00 83.88 158 PHE A N 1
ATOM 1266 C CA . PHE A 1 158 ? -9.212 -1.740 -8.275 1.00 83.88 158 PHE A CA 1
ATOM 1267 C C . PHE A 1 158 ? -10.716 -1.496 -8.350 1.00 83.88 158 PHE A C 1
ATOM 1269 O O . PHE A 1 158 ? -11.329 -1.035 -7.388 1.00 83.88 158 PHE A O 1
ATOM 1276 N N . VAL A 1 159 ? -11.289 -1.738 -9.526 1.00 84.94 159 VAL A N 1
ATOM 1277 C CA . VAL A 1 159 ? -12.736 -1.667 -9.768 1.00 84.94 159 VAL A CA 1
ATOM 1278 C C . VAL A 1 159 ? -13.391 -2.962 -9.285 1.00 84.94 159 VAL A C 1
ATOM 1280 O O . VAL A 1 159 ? -14.497 -2.944 -8.749 1.00 84.94 159 VAL A O 1
ATOM 1283 N N . ASN A 1 160 ? -12.679 -4.076 -9.447 1.00 85.75 160 ASN A N 1
ATOM 1284 C CA . ASN A 1 160 ? -12.957 -5.390 -8.879 1.00 85.75 160 ASN A CA 1
ATOM 1285 C C . ASN A 1 160 ? -11.637 -6.182 -8.797 1.00 85.75 160 ASN A C 1
ATOM 1287 O O . ASN A 1 160 ? -10.569 -5.629 -9.063 1.00 85.75 160 ASN A O 1
ATOM 1291 N N . ASP A 1 161 ? -11.715 -7.463 -8.438 1.00 80.31 161 ASP A N 1
ATOM 1292 C CA . ASP A 1 161 ? -10.549 -8.334 -8.237 1.00 80.31 161 ASP A CA 1
ATOM 1293 C C . ASP A 1 161 ? -9.629 -8.437 -9.470 1.00 80.31 161 ASP A C 1
ATOM 1295 O O . ASP A 1 161 ? -8.414 -8.608 -9.310 1.00 80.31 161 ASP A O 1
ATOM 1299 N N . ASP A 1 162 ? -10.190 -8.285 -10.676 1.00 82.81 162 ASP A N 1
ATOM 1300 C CA . ASP A 1 162 ? -9.505 -8.504 -11.956 1.00 82.81 162 ASP A CA 1
ATOM 1301 C C . ASP A 1 162 ? -9.329 -7.221 -12.793 1.00 82.81 162 ASP A C 1
ATOM 1303 O O . ASP A 1 162 ? -8.538 -7.191 -13.739 1.00 82.81 162 ASP A O 1
ATOM 1307 N N . GLU A 1 163 ? -10.031 -6.138 -12.452 1.00 84.81 163 GLU A N 1
ATOM 1308 C CA . GLU A 1 163 ? -10.013 -4.877 -13.192 1.00 84.81 163 GLU A CA 1
ATOM 1309 C C . GLU A 1 163 ? -9.406 -3.743 -12.369 1.00 84.81 163 GLU A C 1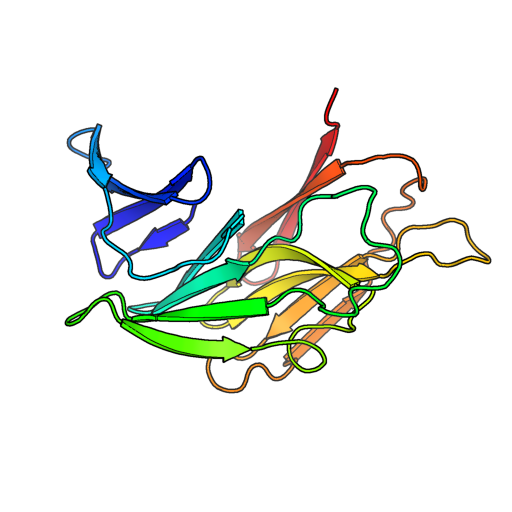
ATOM 1311 O O . GLU A 1 163 ? -9.840 -3.423 -11.261 1.00 84.81 163 GLU A O 1
ATOM 1316 N N . VAL A 1 164 ? -8.429 -3.060 -12.964 1.00 86.56 164 VAL A N 1
ATOM 1317 C CA . VAL A 1 164 ? -7.728 -1.928 -12.357 1.00 86.56 164 VAL A CA 1
ATOM 1318 C C . VAL A 1 164 ? -7.833 -0.695 -13.244 1.00 86.56 164 VAL A C 1
ATOM 1320 O O . VAL A 1 164 ? -7.515 -0.716 -14.433 1.00 86.56 164 VAL A O 1
ATOM 1323 N N . LEU A 1 165 ? -8.246 0.415 -12.644 1.00 85.94 165 LEU A N 1
ATOM 1324 C CA . LEU A 1 165 ? -8.202 1.732 -13.251 1.00 85.94 165 LEU A CA 1
ATOM 1325 C C . LEU A 1 165 ? -6.892 2.415 -12.864 1.00 85.94 165 LEU A C 1
ATOM 1327 O O . LEU A 1 165 ? -6.601 2.600 -11.684 1.00 85.94 165 LEU A O 1
ATOM 1331 N N . ILE A 1 166 ? -6.113 2.831 -13.860 1.00 84.19 166 ILE A N 1
ATOM 1332 C CA . ILE A 1 166 ? -4.894 3.615 -13.649 1.00 84.19 166 ILE A CA 1
ATOM 1333 C C . ILE A 1 166 ? -5.188 5.064 -14.006 1.00 84.19 166 ILE A C 1
ATOM 1335 O O . ILE A 1 166 ? -5.457 5.399 -15.158 1.00 84.19 166 ILE A O 1
ATOM 1339 N N . ILE A 1 167 ? -5.124 5.925 -12.998 1.00 83.06 167 ILE A N 1
ATOM 1340 C CA . ILE A 1 167 ? -5.370 7.355 -13.119 1.00 83.06 167 ILE A CA 1
ATOM 1341 C C . ILE A 1 167 ? -4.022 8.060 -13.222 1.00 83.06 167 ILE A C 1
ATOM 1343 O O . ILE A 1 167 ? -3.143 7.899 -12.371 1.00 83.06 167 ILE A O 1
ATOM 1347 N N . MET A 1 168 ? -3.872 8.851 -14.279 1.00 78.81 168 MET A N 1
ATOM 1348 C CA . MET A 1 168 ? -2.681 9.648 -14.543 1.00 78.81 168 MET A CA 1
ATOM 1349 C C . MET A 1 168 ? -3.027 11.125 -14.421 1.00 78.81 168 MET A C 1
ATOM 1351 O O . MET A 1 168 ? -3.758 11.674 -15.242 1.00 78.81 168 MET A O 1
ATOM 1355 N N . ASN A 1 169 ? -2.476 11.771 -13.403 1.00 71.12 169 ASN A N 1
ATOM 1356 C CA . ASN A 1 169 ? -2.709 13.178 -13.128 1.00 71.12 169 ASN A CA 1
ATOM 1357 C C . ASN A 1 169 ? -1.543 13.995 -13.658 1.00 71.12 169 ASN A C 1
ATOM 1359 O O . ASN A 1 169 ? -0.411 13.833 -13.207 1.00 71.12 169 ASN A O 1
ATOM 1363 N N . LYS A 1 170 ? -1.825 14.898 -14.598 1.00 64.25 170 LYS A N 1
ATOM 1364 C CA . LYS A 1 170 ? -0.854 15.901 -15.019 1.00 64.25 170 LYS A CA 1
ATOM 1365 C C . LYS A 1 170 ? -0.756 16.965 -13.937 1.00 64.25 170 LYS A C 1
ATOM 1367 O O . LYS A 1 170 ? -1.694 17.730 -13.746 1.00 64.25 170 LYS A O 1
ATOM 1372 N N . THR A 1 171 ? 0.369 16.991 -13.233 1.00 54.16 171 THR A N 1
ATOM 1373 C CA . THR A 1 171 ? 0.706 18.109 -12.352 1.00 54.16 171 THR A CA 1
ATOM 1374 C C . THR A 1 171 ? 0.958 19.321 -13.259 1.00 54.16 171 THR A C 1
ATOM 1376 O O . THR A 1 171 ? 1.846 19.257 -14.112 1.00 54.16 171 THR A O 1
ATOM 1379 N N . ILE A 1 172 ? 0.094 20.341 -13.183 1.00 41.38 172 ILE A N 1
ATOM 1380 C CA . ILE A 1 172 ? 0.210 21.609 -13.934 1.00 41.38 172 ILE A CA 1
ATOM 1381 C C . ILE A 1 172 ? 1.103 22.561 -13.150 1.00 41.38 172 ILE A C 1
ATOM 1383 O O . ILE A 1 172 ? 0.900 22.646 -11.918 1.00 41.38 172 ILE A O 1
#

Solvent-accessible surface area (backbone atoms only — not comparable to full-atom values): 9883 Å² total; per-residue (Å²): 92,32,62,26,82,70,74,69,27,36,42,36,68,55,95,52,37,49,28,38,34,34,78,90,76,70,44,76,43,80,51,89,58,95,67,91,60,50,37,71,41,33,22,38,55,70,53,34,37,38,34,32,41,50,83,72,89,56,94,75,64,84,77,71,76,70,20,43,33,42,35,38,27,32,63,63,91,61,68,36,83,74,50,73,43,40,45,71,66,63,39,52,46,70,29,45,72,59,31,48,36,62,53,96,87,26,36,35,35,39,35,32,50,64,66,40,83,88,75,55,33,53,47,32,32,46,33,36,22,38,76,86,79,53,47,78,75,45,75,45,81,46,88,74,84,43,63,75,85,63,72,49,54,47,43,68,45,72,80,49,100,90,42,71,48,76,48,75,40,78,71,127

pLDDT: mean 81.17, std 15.04, range [37.41, 96.0]

Secondary structure (DSSP, 8-state):
-EEETTTTEEEEEETTEEEEEETTTTEEEE------S-EEEEEEETTEEEEEEP----TT-SS-----EEEEEE-SSS--EEEEE-TTTSS-TT-EEEEEEEETTEEEEEEE-S-BTTTTB--EEEEEE-TTT--EEEEEEE----BTT--EEEEEEESSSS-EEEEEEE--

Organism: NCBI:txid433720

Sequence (172 aa):
MCWSSALDHFIVIMNCRLFLVDERTMTIEYMHTNIAQQCIKCACLDTKLFLLEGHWRSSDYVGCKKGPSIIEFNLLPLRQLIKEWKSPITCSAEEWIYDIQDNNGKLALLISESMDCVQKKLVTRLELRSPNTFDCLWSYRLDMGLPMSCDLGKTCVFVNDDEVLIIMNKTI